Protein AF-A0A1H3IGC9-F1 (afdb_monomer_lite)

Structure (mmCIF, N/CA/C/O backbone):
data_AF-A0A1H3IGC9-F1
#
_entry.id   AF-A0A1H3IGC9-F1
#
loop_
_atom_site.group_PDB
_atom_site.id
_atom_site.type_symbol
_atom_site.label_atom_id
_atom_site.label_alt_id
_atom_site.label_comp_id
_atom_site.label_asym_id
_atom_site.label_entity_id
_atom_site.label_seq_id
_atom_site.pdbx_PDB_ins_code
_atom_site.Cartn_x
_atom_site.Cartn_y
_atom_site.Cartn_z
_atom_site.occupancy
_atom_site.B_iso_or_equiv
_atom_site.auth_seq_id
_atom_site.auth_comp_id
_atom_site.auth_asym_id
_atom_site.auth_atom_id
_atom_site.pdbx_PDB_model_num
ATOM 1 N N . MET A 1 1 ? 13.624 5.923 0.492 1.00 60.66 1 MET A N 1
ATOM 2 C CA . MET A 1 1 ? 13.897 5.416 -0.876 1.00 60.66 1 MET A C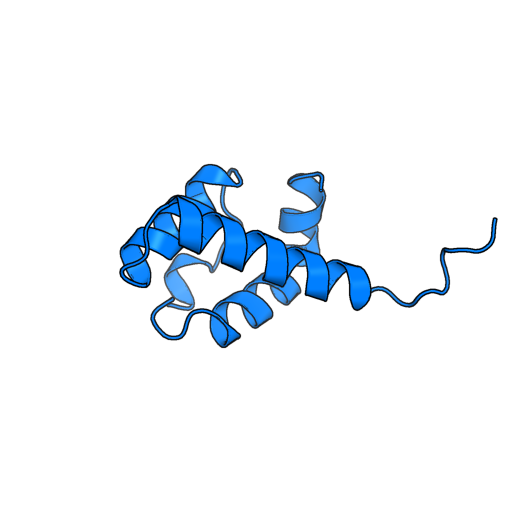A 1
ATOM 3 C C . MET A 1 1 ? 13.406 6.452 -1.881 1.00 60.66 1 MET A C 1
ATOM 5 O O . MET A 1 1 ? 12.426 7.119 -1.577 1.00 60.66 1 MET A O 1
ATOM 9 N N . HIS A 1 2 ? 14.057 6.639 -3.035 1.00 80.94 2 HIS A N 1
ATOM 10 C CA . HIS A 1 2 ? 13.471 7.485 -4.085 1.00 80.94 2 HIS A CA 1
ATOM 11 C C . HIS A 1 2 ? 12.276 6.762 -4.709 1.00 80.94 2 HIS A C 1
ATOM 13 O O . HIS A 1 2 ? 12.395 5.599 -5.086 1.00 80.94 2 HIS A O 1
ATOM 19 N N . TRP A 1 3 ? 11.144 7.453 -4.848 1.00 85.75 3 TRP A N 1
ATOM 20 C CA . TRP A 1 3 ? 9.924 6.876 -5.422 1.00 85.75 3 TRP A CA 1
ATOM 21 C C . TRP A 1 3 ? 10.128 6.347 -6.851 1.00 85.75 3 TRP A C 1
ATOM 23 O O . TRP A 1 3 ? 9.556 5.337 -7.238 1.00 85.75 3 TRP A O 1
ATOM 33 N N . SER A 1 4 ? 11.050 6.946 -7.607 1.00 83.94 4 SER A N 1
ATOM 34 C CA . SER A 1 4 ? 11.449 6.462 -8.933 1.00 83.94 4 SER A CA 1
ATOM 35 C C . SER A 1 4 ? 12.051 5.050 -8.939 1.00 83.94 4 SER A C 1
ATOM 37 O O . SER A 1 4 ? 11.983 4.366 -9.953 1.00 83.94 4 SER A O 1
ATOM 39 N N . LEU A 1 5 ? 12.633 4.584 -7.830 1.00 84.62 5 LEU A N 1
ATOM 40 C CA . LEU A 1 5 ? 13.097 3.198 -7.709 1.00 84.62 5 LEU A CA 1
ATOM 41 C C . LEU A 1 5 ? 11.929 2.239 -7.459 1.00 84.62 5 LEU A C 1
ATOM 43 O O . LEU A 1 5 ? 11.957 1.107 -7.935 1.00 84.62 5 LEU A O 1
ATOM 47 N N . VAL A 1 6 ? 10.896 2.702 -6.747 1.00 86.06 6 VAL A N 1
ATOM 48 C CA . VAL A 1 6 ? 9.666 1.935 -6.503 1.00 86.06 6 VAL A CA 1
ATOM 49 C C . VAL A 1 6 ? 8.950 1.693 -7.827 1.00 86.06 6 VAL A C 1
ATOM 51 O O . VAL A 1 6 ? 8.583 0.561 -8.129 1.00 86.06 6 VAL A O 1
ATOM 54 N N . THR A 1 7 ? 8.833 2.726 -8.664 1.00 88.19 7 THR A N 1
ATOM 55 C CA . THR A 1 7 ? 8.188 2.615 -9.979 1.00 88.19 7 THR A CA 1
ATOM 56 C C . THR A 1 7 ? 8.981 1.710 -10.934 1.00 88.19 7 THR A C 1
ATOM 58 O O . THR A 1 7 ? 8.388 0.906 -11.647 1.00 88.19 7 THR A O 1
ATOM 61 N N . GLN A 1 8 ? 10.321 1.757 -10.910 1.00 89.44 8 GLN A N 1
ATOM 62 C CA . GLN A 1 8 ? 11.182 0.877 -11.721 1.00 89.44 8 GLN A CA 1
ATOM 63 C C . GLN A 1 8 ? 11.086 -0.600 -11.324 1.00 89.44 8 GLN A C 1
ATOM 65 O O . GLN A 1 8 ? 11.214 -1.479 -12.176 1.00 89.44 8 GLN A O 1
ATOM 70 N N . ARG A 1 9 ? 10.874 -0.884 -10.036 1.00 90.06 9 ARG A N 1
ATOM 71 C CA . ARG A 1 9 ? 10.790 -2.250 -9.491 1.00 90.06 9 ARG A CA 1
ATOM 72 C C . ARG A 1 9 ? 9.362 -2.651 -9.149 1.00 90.06 9 ARG A C 1
ATOM 74 O O . ARG A 1 9 ? 9.148 -3.583 -8.370 1.00 90.06 9 ARG A O 1
ATOM 81 N N . TRP A 1 10 ? 8.393 -1.966 -9.754 1.00 92.75 10 TRP A N 1
ATOM 82 C CA . TRP A 1 10 ? 6.988 -2.082 -9.399 1.00 92.75 10 TRP A CA 1
ATOM 83 C C . TRP A 1 10 ? 6.488 -3.519 -9.459 1.00 92.75 10 TRP A C 1
ATOM 85 O O . TRP A 1 10 ? 5.810 -3.946 -8.541 1.00 92.75 10 TRP A O 1
ATOM 95 N N . SER A 1 11 ? 6.896 -4.306 -10.457 1.00 91.06 11 SER A N 1
ATOM 96 C CA . SER A 1 11 ? 6.478 -5.708 -10.574 1.00 91.06 11 SER A CA 1
ATOM 97 C C . SER A 1 11 ? 6.827 -6.545 -9.338 1.00 91.06 11 SER A C 1
ATOM 99 O O . SER A 1 11 ? 5.998 -7.321 -8.876 1.00 91.06 11 SER A O 1
ATOM 101 N N . THR A 1 12 ? 8.024 -6.374 -8.767 1.00 91.44 12 THR A N 1
ATOM 102 C CA . THR A 1 12 ? 8.438 -7.089 -7.547 1.00 91.44 12 THR A CA 1
ATOM 103 C C . THR A 1 12 ? 7.690 -6.572 -6.324 1.00 91.44 12 THR A C 1
ATOM 105 O O . THR A 1 12 ? 7.194 -7.360 -5.522 1.00 91.44 12 THR A O 1
ATOM 108 N N . ILE A 1 13 ? 7.589 -5.248 -6.192 1.00 92.31 13 ILE A N 1
ATOM 109 C CA . ILE A 1 13 ? 6.919 -4.601 -5.059 1.00 92.31 13 ILE A CA 1
ATOM 110 C C . ILE A 1 13 ? 5.439 -4.969 -5.042 1.00 92.31 13 ILE A C 1
ATOM 112 O O . ILE A 1 13 ? 4.921 -5.358 -4.005 1.00 92.31 13 ILE A O 1
ATOM 116 N N . ARG A 1 14 ? 4.784 -4.944 -6.200 1.00 93.19 14 ARG A N 1
ATOM 117 C CA . ARG A 1 14 ? 3.403 -5.373 -6.397 1.00 93.19 14 ARG A CA 1
ATOM 118 C C . ARG A 1 14 ? 3.175 -6.786 -5.868 1.00 93.19 14 ARG A C 1
ATOM 120 O O . ARG A 1 14 ? 2.244 -6.985 -5.103 1.00 93.19 14 ARG A O 1
ATOM 127 N N . THR A 1 15 ? 4.032 -7.749 -6.208 1.00 91.62 15 THR A N 1
ATOM 128 C CA . THR A 1 15 ? 3.903 -9.120 -5.687 1.00 91.62 15 THR A CA 1
ATOM 129 C C . THR A 1 15 ? 4.017 -9.174 -4.162 1.00 91.62 15 THR A C 1
ATOM 131 O O . THR A 1 15 ? 3.277 -9.916 -3.522 1.00 91.62 15 THR A O 1
ATOM 134 N N . LEU A 1 16 ? 4.908 -8.382 -3.559 1.00 92.19 16 LEU A N 1
ATOM 135 C CA . LEU A 1 16 ? 5.014 -8.297 -2.098 1.00 92.19 16 LEU A CA 1
ATOM 136 C C . LEU A 1 16 ? 3.776 -7.639 -1.473 1.00 92.19 16 LEU A C 1
ATOM 138 O O . LEU A 1 16 ? 3.298 -8.098 -0.438 1.00 92.19 16 LEU A O 1
ATOM 142 N N . LEU A 1 17 ? 3.225 -6.607 -2.115 1.00 93.81 17 LEU A N 1
ATOM 143 C CA . LEU A 1 17 ? 1.992 -5.952 -1.683 1.00 93.81 17 LEU A CA 1
ATOM 144 C C . LEU A 1 17 ? 0.797 -6.911 -1.753 1.00 93.81 17 LEU A C 1
ATOM 146 O O . LEU A 1 17 ? 0.052 -6.999 -0.787 1.00 93.81 17 LEU A O 1
ATOM 150 N N . GLU A 1 18 ? 0.647 -7.683 -2.832 1.00 92.50 18 GLU A N 1
ATOM 151 C CA . GLU A 1 18 ? -0.411 -8.701 -2.968 1.00 92.50 18 GLU A CA 1
ATOM 152 C C . GLU A 1 18 ? -0.317 -9.779 -1.872 1.00 92.50 18 GLU A C 1
ATOM 154 O O . GLU A 1 18 ? -1.336 -10.276 -1.396 1.00 92.50 18 GLU A O 1
ATOM 159 N N . GLN A 1 19 ? 0.897 -10.123 -1.428 1.00 91.19 19 GLN A N 1
ATOM 160 C CA . GLN A 1 19 ? 1.105 -11.069 -0.325 1.00 91.19 19 GLN A CA 1
ATOM 161 C C . GLN A 1 19 ? 0.810 -10.460 1.049 1.00 91.19 19 GLN A C 1
ATOM 163 O O . GLN A 1 19 ? 0.306 -11.156 1.931 1.00 91.19 19 GLN A O 1
ATOM 168 N N . ARG A 1 20 ? 1.152 -9.182 1.252 1.00 92.56 20 ARG A N 1
ATOM 169 C CA . ARG A 1 20 ? 1.002 -8.496 2.543 1.00 92.56 20 ARG A CA 1
ATOM 170 C C . ARG A 1 20 ? -0.423 -7.995 2.780 1.00 92.56 20 ARG A C 1
ATOM 172 O O . ARG A 1 20 ? -0.891 -8.007 3.914 1.00 92.56 20 ARG A O 1
ATOM 179 N N . PHE A 1 21 ? -1.113 -7.598 1.716 1.00 93.00 21 PHE A N 1
ATOM 180 C CA . PHE A 1 21 ? -2.429 -6.968 1.750 1.00 93.00 21 PHE A CA 1
ATOM 181 C C . PHE A 1 21 ? -3.458 -7.842 1.018 1.00 93.00 21 PHE A C 1
ATOM 183 O O . PHE A 1 21 ? -3.725 -7.631 -0.163 1.00 93.00 21 PHE A O 1
ATOM 190 N N . PRO A 1 22 ? -4.081 -8.822 1.694 1.00 89.69 22 PRO A N 1
ATOM 191 C CA . PRO A 1 22 ? -4.929 -9.824 1.042 1.00 89.69 22 PRO A CA 1
ATOM 192 C C . PRO A 1 22 ? -6.230 -9.261 0.449 1.00 89.69 22 PRO A C 1
ATOM 194 O O . PRO A 1 22 ? -6.888 -9.946 -0.331 1.00 89.69 22 PRO A O 1
ATOM 197 N N . ARG A 1 23 ? -6.637 -8.042 0.830 1.00 92.19 23 ARG A N 1
ATOM 198 C CA . ARG A 1 23 ? -7.809 -7.365 0.249 1.00 92.19 23 ARG A CA 1
ATOM 199 C C . ARG A 1 23 ? -7.460 -6.523 -0.977 1.00 92.19 23 ARG A C 1
ATOM 201 O O . ARG A 1 23 ? -8.369 -6.094 -1.683 1.00 92.19 23 ARG A O 1
ATOM 208 N N . LEU A 1 24 ? -6.172 -6.293 -1.229 1.00 91.62 24 LEU A N 1
ATOM 209 C CA . LEU A 1 24 ? -5.688 -5.508 -2.353 1.00 91.62 24 LEU A CA 1
ATOM 210 C C . LEU A 1 24 ? -5.913 -6.271 -3.654 1.00 91.62 24 LEU A C 1
ATOM 212 O O . LEU A 1 24 ? -5.464 -7.409 -3.805 1.00 91.62 24 LEU A O 1
ATOM 216 N N . ARG A 1 25 ? -6.613 -5.656 -4.607 1.00 87.25 25 ARG A N 1
ATOM 217 C CA . ARG A 1 25 ? -6.860 -6.300 -5.893 1.00 87.25 25 ARG A CA 1
ATOM 218 C C . ARG A 1 25 ? -5.742 -5.967 -6.862 1.00 87.25 25 ARG A C 1
ATOM 220 O O . ARG A 1 25 ? -5.295 -4.831 -6.967 1.00 87.25 25 ARG A O 1
ATOM 227 N N . ALA A 1 26 ? -5.362 -6.966 -7.646 1.00 84.75 26 ALA A N 1
ATOM 228 C CA . ALA A 1 26 ? -4.384 -6.857 -8.724 1.00 84.75 26 ALA A CA 1
ATOM 229 C C . ALA A 1 26 ? -4.693 -5.733 -9.739 1.00 84.75 26 ALA A C 1
ATOM 231 O O . ALA A 1 26 ? -3.777 -5.202 -10.366 1.00 84.75 26 ALA A O 1
ATOM 232 N N . GLU A 1 27 ? -5.974 -5.399 -9.918 1.00 87.62 27 GLU A N 1
ATOM 233 C CA . GLU A 1 27 ? -6.456 -4.327 -10.797 1.00 87.62 27 GLU A CA 1
ATOM 234 C C . GLU A 1 27 ? -6.134 -2.925 -10.258 1.00 87.62 27 GLU A C 1
ATOM 236 O O . GLU A 1 27 ? -5.736 -2.062 -11.037 1.00 87.62 27 GLU A O 1
ATOM 241 N N . ASP A 1 28 ? -6.189 -2.727 -8.937 1.00 86.56 28 ASP A N 1
ATOM 242 C CA . ASP A 1 28 ? -5.985 -1.423 -8.285 1.00 86.56 28 ASP A CA 1
ATOM 243 C C . ASP A 1 28 ? -4.511 -0.977 -8.289 1.00 86.56 28 ASP A C 1
ATOM 245 O O . ASP A 1 28 ? -4.197 0.201 -8.139 1.00 86.56 28 ASP A O 1
ATOM 249 N N . ILE A 1 29 ? -3.595 -1.931 -8.471 1.00 90.00 29 ILE A N 1
ATOM 250 C CA . ILE A 1 29 ? -2.136 -1.738 -8.441 1.00 90.00 29 ILE A CA 1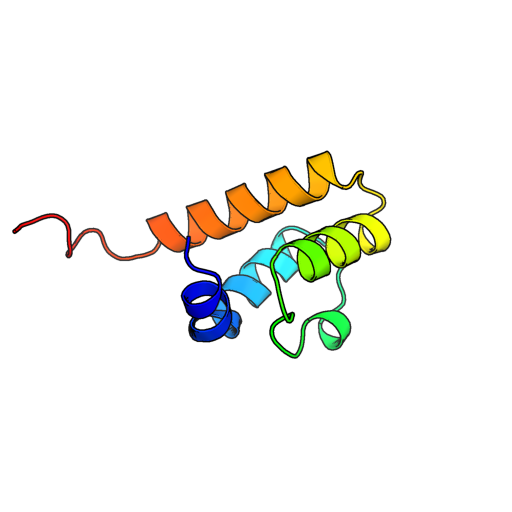
ATOM 251 C C . ILE A 1 29 ? -1.461 -2.215 -9.732 1.00 90.00 29 ILE A C 1
ATOM 253 O O . ILE A 1 29 ? -0.270 -2.546 -9.751 1.00 90.00 29 ILE A O 1
ATOM 257 N N . CYS A 1 30 ? -2.223 -2.292 -10.828 1.00 88.62 30 CYS A N 1
ATOM 258 C CA . CYS A 1 30 ? -1.684 -2.730 -12.111 1.00 88.62 30 CYS A CA 1
ATOM 259 C C . CYS A 1 30 ? -0.573 -1.791 -12.605 1.00 88.62 30 CYS A C 1
ATOM 261 O O . CYS A 1 30 ? 0.450 -2.254 -13.114 1.00 88.62 30 CYS A O 1
ATOM 263 N N . GLU A 1 31 ? -0.751 -0.490 -12.389 1.00 89.62 31 GLU A N 1
ATOM 264 C CA . GLU A 1 31 ? 0.227 0.551 -12.686 1.00 89.62 31 GLU A CA 1
ATOM 265 C C . GLU A 1 31 ? 0.834 1.114 -11.395 1.00 89.62 31 GLU A C 1
ATOM 267 O O . GLU A 1 31 ? 0.183 1.100 -10.345 1.00 89.62 31 GLU A O 1
ATOM 272 N N . PRO A 1 32 ? 2.085 1.600 -11.442 1.00 89.69 32 PRO A N 1
ATOM 273 C CA . PRO A 1 32 ? 2.698 2.215 -10.283 1.00 89.69 32 PRO A CA 1
ATOM 274 C C . PRO A 1 32 ? 1.981 3.527 -9.915 1.00 89.69 32 PRO A C 1
ATOM 276 O O . PRO A 1 32 ? 1.772 4.376 -10.785 1.00 89.69 32 PRO A O 1
ATOM 279 N N . PRO A 1 33 ? 1.650 3.738 -8.632 1.00 90.75 33 PRO A N 1
ATOM 280 C CA . PRO A 1 33 ? 1.036 4.973 -8.170 1.00 90.75 33 PRO A CA 1
ATOM 281 C C . PRO A 1 33 ? 1.960 6.182 -8.341 1.00 90.75 33 PRO A C 1
ATOM 283 O O . PRO A 1 33 ? 3.191 6.071 -8.300 1.00 90.75 33 PRO A O 1
ATOM 286 N N . LEU A 1 34 ? 1.340 7.358 -8.483 1.00 90.12 34 LEU A N 1
ATOM 28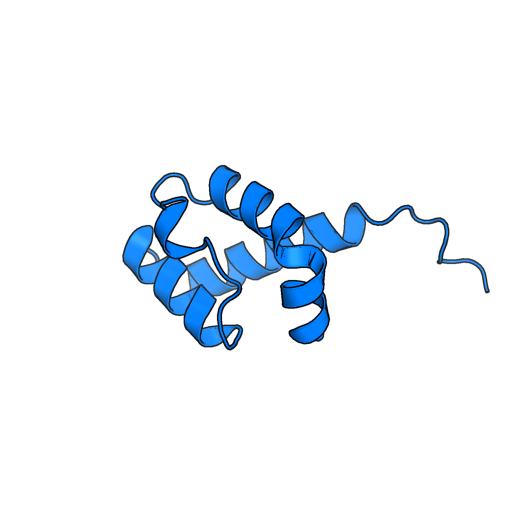7 C CA . LEU A 1 34 ? 2.024 8.633 -8.717 1.00 90.12 34 LEU A CA 1
ATOM 288 C C . LEU A 1 34 ? 3.079 8.934 -7.645 1.00 90.12 34 LEU A C 1
ATOM 290 O O . LEU A 1 34 ? 4.194 9.351 -7.956 1.00 90.12 34 LEU A O 1
ATOM 294 N N . ASP A 1 35 ? 2.720 8.693 -6.388 1.00 92.62 35 ASP A N 1
ATOM 295 C CA . ASP A 1 35 ? 3.544 8.952 -5.219 1.00 92.62 35 ASP A CA 1
ATOM 296 C C . ASP A 1 35 ? 3.218 7.981 -4.074 1.00 92.62 35 ASP A C 1
ATOM 298 O O . ASP A 1 35 ? 2.260 7.198 -4.115 1.00 92.62 35 ASP A O 1
ATOM 302 N N . ARG A 1 36 ? 4.050 8.044 -3.029 1.00 92.69 36 ARG A N 1
ATOM 303 C CA . ARG A 1 36 ? 3.910 7.226 -1.820 1.00 92.69 36 ARG A CA 1
ATOM 304 C C . ARG A 1 36 ? 2.575 7.438 -1.129 1.00 92.69 36 ARG A C 1
ATOM 306 O O . ARG A 1 36 ? 2.003 6.480 -0.623 1.00 92.69 36 ARG A O 1
ATOM 313 N N . GLU A 1 37 ? 2.101 8.674 -1.069 1.00 94.19 37 GLU A N 1
ATOM 314 C CA . GLU A 1 37 ? 0.893 9.007 -0.321 1.00 94.19 37 GLU A CA 1
ATOM 315 C C . GLU A 1 37 ? -0.347 8.392 -0.974 1.00 94.19 37 GLU A C 1
ATOM 317 O O . GLU A 1 37 ? -1.194 7.831 -0.282 1.00 94.19 37 GLU A O 1
ATOM 322 N N . THR A 1 38 ? -0.396 8.406 -2.305 1.00 94.25 38 THR A N 1
ATOM 323 C CA . THR A 1 38 ? -1.435 7.759 -3.109 1.00 94.25 38 THR A CA 1
ATOM 324 C C . THR A 1 38 ? -1.498 6.262 -2.817 1.00 94.25 38 THR A C 1
ATOM 326 O O . THR A 1 38 ? -2.580 5.728 -2.576 1.00 94.25 38 THR A O 1
ATOM 329 N N . LEU A 1 39 ? -0.344 5.587 -2.760 1.00 94.44 39 LEU A N 1
ATOM 330 C CA . LEU A 1 39 ? -0.302 4.165 -2.418 1.00 94.44 39 LEU A CA 1
ATOM 331 C C . LEU A 1 39 ? -0.753 3.907 -0.977 1.00 94.44 39 LEU A C 1
ATOM 333 O O . LEU A 1 39 ? -1.557 3.013 -0.746 1.00 94.44 39 LEU A O 1
ATOM 337 N N . VAL A 1 40 ? -0.271 4.689 -0.009 1.00 95.94 40 VAL A N 1
ATOM 338 C CA . VAL A 1 40 ? -0.650 4.522 1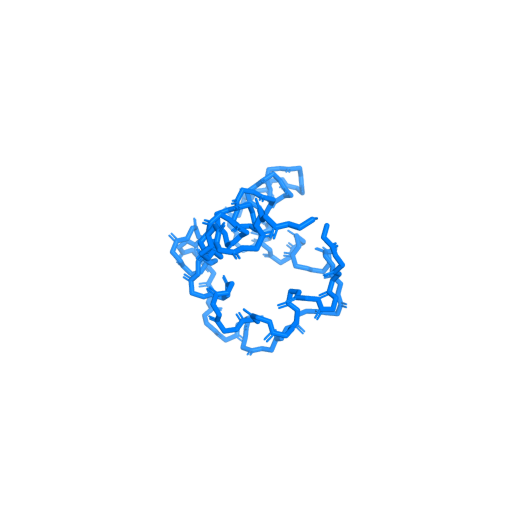.405 1.00 95.94 40 VAL A CA 1
ATOM 339 C C . VAL A 1 40 ? -2.156 4.690 1.599 1.00 95.94 40 VAL A C 1
ATOM 341 O O . VAL A 1 40 ? -2.762 3.895 2.312 1.00 95.94 40 VAL A O 1
ATOM 344 N N . ARG A 1 41 ? -2.775 5.679 0.942 1.00 96.19 41 ARG A N 1
ATOM 345 C CA . ARG A 1 41 ? -4.233 5.874 0.989 1.00 96.19 41 ARG A CA 1
ATOM 346 C C . ARG A 1 41 ? -4.982 4.680 0.408 1.00 96.19 41 ARG A C 1
ATOM 348 O O . ARG A 1 41 ? -5.878 4.168 1.068 1.00 96.19 41 ARG A O 1
ATOM 355 N N . LEU A 1 42 ? -4.565 4.186 -0.759 1.00 94.69 42 LEU A N 1
ATOM 356 C CA . LEU A 1 42 ? -5.166 2.997 -1.369 1.00 94.69 42 LEU A CA 1
ATOM 357 C C . LEU A 1 42 ? -5.069 1.774 -0.444 1.00 94.69 42 LEU A C 1
ATOM 359 O O . LEU A 1 42 ? -6.053 1.061 -0.249 1.00 94.69 42 LEU A O 1
ATOM 363 N N . LEU A 1 43 ? -3.894 1.535 0.147 1.00 95.50 43 LEU A N 1
ATOM 364 C CA . LEU A 1 43 ? -3.669 0.417 1.065 1.00 95.50 43 LEU A CA 1
ATOM 365 C C . LEU A 1 43 ? -4.539 0.534 2.319 1.00 95.50 43 LEU A C 1
ATOM 367 O O . LEU A 1 43 ? -5.138 -0.464 2.722 1.00 95.50 43 LEU A O 1
ATOM 371 N N . ALA A 1 44 ? -4.638 1.737 2.888 1.00 95.94 44 ALA A N 1
ATOM 372 C CA . ALA A 1 44 ? -5.480 2.034 4.041 1.00 95.94 44 ALA A CA 1
ATOM 373 C C . ALA A 1 44 ? -6.963 1.768 3.754 1.00 95.94 44 ALA A C 1
ATOM 375 O O . ALA A 1 44 ? -7.595 0.978 4.455 1.00 95.94 44 ALA A O 1
ATOM 376 N N . GLU A 1 45 ? -7.493 2.357 2.680 1.00 94.31 45 GLU A N 1
ATOM 377 C CA . GLU A 1 45 ? -8.899 2.220 2.282 1.00 94.31 45 GLU A CA 1
ATOM 378 C C . GLU A 1 45 ? -9.265 0.766 1.964 1.00 94.31 45 GLU A C 1
ATOM 380 O O . GLU A 1 45 ? -10.317 0.276 2.374 1.00 94.31 45 GLU A O 1
ATOM 385 N N . THR A 1 46 ? -8.381 0.047 1.272 1.00 94.31 46 THR A N 1
ATOM 386 C CA . THR A 1 46 ? -8.668 -1.318 0.810 1.00 94.31 46 THR A CA 1
ATOM 387 C C . THR A 1 46 ? -8.547 -2.357 1.928 1.00 94.31 46 THR A C 1
ATOM 389 O O . THR A 1 46 ? -9.237 -3.381 1.910 1.00 94.31 46 THR A O 1
ATOM 392 N N . ASN A 1 47 ? -7.681 -2.117 2.916 1.00 91.50 47 ASN A N 1
ATOM 393 C CA . ASN A 1 47 ? -7.397 -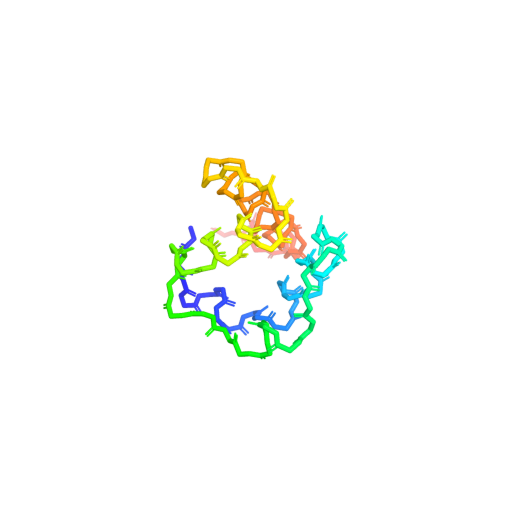3.080 3.983 1.00 91.50 47 ASN A CA 1
ATOM 394 C C . ASN A 1 47 ? -8.012 -2.715 5.335 1.00 91.50 47 ASN A C 1
ATOM 396 O O . ASN A 1 47 ? -7.825 -3.478 6.277 1.00 91.50 47 ASN A O 1
ATOM 400 N N . ASP A 1 48 ? -8.805 -1.639 5.407 1.00 92.69 48 ASP A N 1
ATOM 401 C CA . ASP A 1 48 ? -9.406 -1.141 6.654 1.00 92.69 48 ASP A CA 1
ATOM 402 C C . ASP A 1 48 ? -8.331 -0.813 7.706 1.00 92.69 48 ASP A C 1
ATOM 404 O O . ASP A 1 48 ? -8.406 -1.217 8.864 1.00 92.69 48 ASP A O 1
ATOM 408 N N . LEU A 1 49 ? -7.280 -0.120 7.256 1.00 94.38 49 LEU A N 1
ATOM 409 C CA . LEU A 1 49 ? -6.160 0.331 8.081 1.00 94.38 49 LEU A CA 1
ATOM 410 C C . LEU A 1 49 ? -6.186 1.851 8.213 1.00 94.38 49 LEU A C 1
ATOM 412 O O . LEU A 1 49 ? -6.690 2.574 7.349 1.00 94.38 49 LEU A O 1
ATOM 416 N N . THR A 1 50 ? -5.558 2.364 9.262 1.00 97.00 50 THR A N 1
ATOM 417 C CA . THR A 1 50 ? -5.220 3.785 9.325 1.00 97.00 50 THR A CA 1
ATOM 418 C C . THR A 1 50 ? -4.109 4.129 8.326 1.00 97.00 50 THR A C 1
ATOM 420 O O . THR A 1 50 ? -3.309 3.283 7.924 1.00 97.00 50 THR A O 1
ATOM 423 N N . LEU A 1 51 ? -3.996 5.412 7.957 1.00 96.19 51 LEU A N 1
ATOM 424 C CA . LEU A 1 51 ? -2.886 5.899 7.121 1.00 96.19 51 LEU A CA 1
ATOM 425 C C . LEU A 1 51 ? -1.511 5.644 7.755 1.00 96.19 51 LEU A C 1
ATOM 427 O O . LEU A 1 51 ? -0.518 5.519 7.041 1.00 96.19 51 LEU A O 1
ATOM 431 N N . PHE A 1 52 ? -1.454 5.599 9.087 1.00 96.06 52 PHE A N 1
ATOM 432 C CA . PHE A 1 52 ? -0.229 5.309 9.818 1.00 96.06 52 PHE A CA 1
ATOM 433 C C . PHE A 1 52 ? 0.169 3.840 9.642 1.00 96.06 52 PHE A C 1
ATOM 435 O O . PHE A 1 52 ? 1.251 3.578 9.128 1.00 96.06 52 PHE A O 1
ATOM 442 N N . GLU A 1 53 ? -0.737 2.906 9.944 1.00 95.44 53 GLU A N 1
ATOM 443 C CA . GLU A 1 53 ? -0.499 1.461 9.796 1.00 95.44 53 GLU A CA 1
ATOM 444 C C . GLU A 1 53 ? -0.171 1.086 8.347 1.00 95.44 53 GLU A C 1
ATOM 446 O O . GLU A 1 53 ? 0.826 0.420 8.087 1.00 95.44 53 GLU A O 1
ATOM 451 N N . ALA A 1 54 ? -0.942 1.582 7.374 1.00 96.44 54 ALA A N 1
ATOM 452 C CA . ALA A 1 54 ? -0.643 1.358 5.959 1.00 96.44 54 ALA A CA 1
ATOM 453 C C . ALA A 1 54 ? 0.733 1.922 5.554 1.00 96.44 54 ALA A C 1
ATOM 455 O O . ALA A 1 54 ? 1.411 1.365 4.690 1.00 96.44 54 ALA A O 1
ATOM 456 N N . GLY A 1 55 ? 1.151 3.027 6.175 1.00 95.75 55 GLY A N 1
ATOM 457 C CA . GLY A 1 55 ? 2.460 3.633 5.964 1.00 95.75 55 GLY A CA 1
ATOM 458 C C . GLY A 1 55 ? 3.614 2.810 6.537 1.00 95.75 55 GLY A C 1
ATOM 459 O O . GLY A 1 55 ? 4.661 2.740 5.888 1.00 95.75 55 GLY A O 1
ATOM 460 N N . GLU A 1 56 ? 3.431 2.209 7.713 1.00 96.19 56 GLU A N 1
ATOM 461 C CA . GLU A 1 56 ? 4.409 1.306 8.335 1.00 96.19 56 GLU A CA 1
ATOM 462 C C . GLU A 1 56 ? 4.539 0.007 7.539 1.00 96.19 56 GLU A C 1
ATOM 464 O O . GLU A 1 56 ? 5.640 -0.374 7.149 1.00 96.19 56 GLU A O 1
ATOM 469 N N . GLU A 1 57 ? 3.414 -0.613 7.192 1.00 95.00 57 GLU A N 1
ATOM 470 C CA . GLU A 1 57 ? 3.388 -1.849 6.407 1.00 95.00 57 GLU A CA 1
ATOM 471 C C . GLU A 1 57 ? 4.012 -1.665 5.014 1.00 95.00 57 GLU A C 1
ATOM 473 O O . GLU A 1 57 ? 4.737 -2.532 4.520 1.00 95.00 57 GLU A O 1
ATOM 478 N N . LEU A 1 58 ? 3.782 -0.511 4.376 1.00 94.38 58 LEU A N 1
ATOM 479 C CA . LEU A 1 58 ? 4.445 -0.179 3.118 1.00 94.38 58 LEU A CA 1
ATOM 480 C C . LEU A 1 58 ? 5.967 -0.047 3.289 1.00 94.38 58 LEU A C 1
ATOM 482 O O . LEU A 1 58 ? 6.708 -0.525 2.432 1.00 94.38 58 LEU A O 1
ATOM 486 N N . GLU A 1 59 ? 6.450 0.590 4.358 1.00 93.50 59 GLU A N 1
ATOM 487 C CA . GLU A 1 59 ? 7.896 0.681 4.621 1.00 93.50 59 GLU A CA 1
ATOM 488 C C . GLU A 1 59 ? 8.518 -0.696 4.860 1.00 93.50 59 GLU A C 1
ATOM 490 O O . GLU A 1 59 ? 9.575 -0.982 4.297 1.00 93.50 59 GLU A O 1
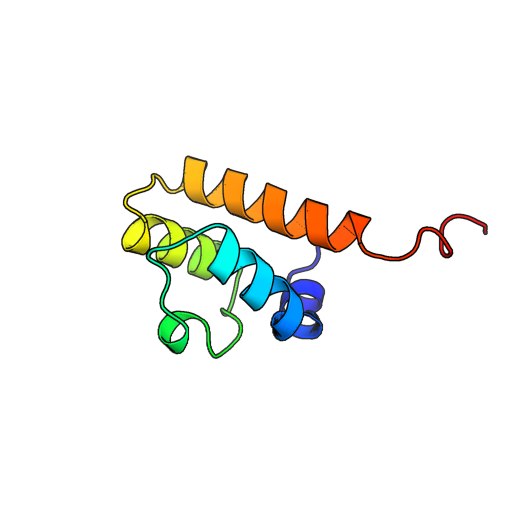ATOM 495 N N . ASP A 1 60 ? 7.843 -1.583 5.589 1.00 93.38 60 ASP A N 1
ATOM 496 C CA . ASP A 1 60 ? 8.294 -2.964 5.790 1.00 93.38 60 ASP A CA 1
ATOM 497 C C . ASP A 1 60 ? 8.440 -3.715 4.459 1.00 93.38 60 ASP A C 1
ATOM 499 O O . ASP A 1 60 ? 9.466 -4.357 4.205 1.00 93.38 60 ASP A O 1
ATOM 503 N N . VAL A 1 61 ? 7.458 -3.590 3.561 1.00 92.06 61 VAL A N 1
ATOM 504 C CA . VAL A 1 61 ? 7.522 -4.182 2.214 1.00 92.06 61 VAL A CA 1
ATOM 505 C C . VAL A 1 61 ? 8.713 -3.639 1.422 1.00 92.06 61 VAL A C 1
ATOM 507 O O . VAL A 1 61 ? 9.474 -4.411 0.828 1.00 92.06 61 VAL A O 1
ATOM 510 N N . LEU A 1 62 ? 8.907 -2.319 1.424 1.00 90.75 62 LEU A N 1
ATOM 511 C CA . LEU A 1 62 ? 10.032 -1.685 0.733 1.00 90.75 62 LEU A CA 1
ATOM 512 C C . LEU A 1 62 ? 11.376 -2.078 1.357 1.00 90.75 62 LEU A C 1
ATOM 514 O O . LEU A 1 62 ? 12.380 -2.198 0.655 1.00 90.75 62 LEU A O 1
ATOM 518 N N . GLN A 1 63 ? 11.420 -2.313 2.663 1.00 89.06 63 GLN A N 1
ATOM 519 C CA . GLN A 1 63 ? 12.623 -2.754 3.349 1.00 89.06 63 GLN A CA 1
ATOM 520 C C . GLN A 1 63 ? 12.981 -4.204 2.998 1.00 89.06 63 GLN A C 1
ATOM 522 O O . GLN A 1 63 ? 14.153 -4.485 2.735 1.00 89.06 63 GLN A O 1
ATOM 527 N N . ILE A 1 64 ? 12.000 -5.109 2.921 1.00 87.44 64 ILE A N 1
ATOM 528 C CA . ILE A 1 64 ? 12.198 -6.493 2.452 1.00 87.44 64 ILE A CA 1
ATOM 529 C C . ILE A 1 64 ? 12.761 -6.493 1.030 1.00 87.44 64 ILE A C 1
ATOM 531 O O . ILE A 1 64 ? 13.738 -7.187 0.745 1.00 87.44 64 ILE A O 1
ATOM 535 N N . GLU A 1 65 ? 12.185 -5.675 0.150 1.00 85.56 65 GLU A N 1
ATOM 536 C CA . GLU A 1 65 ? 12.652 -5.502 -1.225 1.00 85.56 65 GLU A CA 1
ATOM 537 C C . GLU A 1 65 ? 14.128 -5.075 -1.262 1.00 85.56 65 GLU A C 1
ATOM 539 O O . GLU A 1 65 ? 14.939 -5.688 -1.962 1.00 85.56 65 GLU A O 1
ATOM 544 N N . ARG A 1 66 ? 14.506 -4.097 -0.431 1.00 82.94 66 ARG A N 1
ATOM 545 C CA . ARG A 1 66 ? 15.889 -3.615 -0.321 1.00 82.94 66 ARG A CA 1
ATOM 546 C C . ARG A 1 66 ? 16.858 -4.683 0.172 1.00 82.94 66 ARG A C 1
ATOM 548 O O . ARG A 1 66 ? 17.993 -4.728 -0.292 1.00 82.94 66 ARG A O 1
ATOM 555 N N . MET A 1 67 ? 16.433 -5.521 1.113 1.00 81.81 67 MET A N 1
ATOM 556 C CA . MET A 1 67 ? 17.246 -6.620 1.642 1.00 81.81 67 MET A CA 1
ATOM 557 C C . MET A 1 67 ? 17.360 -7.792 0.664 1.00 81.81 67 MET A C 1
ATOM 559 O O . MET A 1 67 ? 18.330 -8.544 0.724 1.00 81.81 67 MET A O 1
ATOM 563 N N . ALA A 1 68 ? 16.396 -7.936 -0.247 1.00 74.69 68 ALA A N 1
ATOM 564 C CA . ALA A 1 68 ? 16.438 -8.912 -1.327 1.00 74.69 68 ALA A CA 1
ATOM 565 C C . ALA A 1 68 ? 17.383 -8.502 -2.473 1.00 74.69 68 ALA A C 1
ATOM 567 O O . ALA A 1 68 ? 17.678 -9.335 -3.335 1.00 74.69 68 ALA A O 1
ATOM 568 N N . LEU A 1 69 ? 17.901 -7.261 -2.499 1.00 64.12 69 LEU A N 1
ATOM 569 C CA . LEU A 1 69 ? 19.071 -6.977 -3.328 1.00 64.12 69 LEU A CA 1
ATOM 570 C C . LEU A 1 69 ? 20.239 -7.837 -2.828 1.00 64.12 69 LEU A C 1
ATOM 572 O O . LEU A 1 69 ? 20.546 -7.802 -1.635 1.00 64.12 69 LEU A O 1
ATOM 576 N N . PRO A 1 70 ? 20.928 -8.581 -3.710 1.00 56.66 70 PRO A N 1
ATOM 577 C CA . PRO A 1 70 ? 22.118 -9.302 -3.301 1.00 56.66 70 PRO A CA 1
ATOM 578 C C . PRO A 1 70 ? 23.105 -8.308 -2.680 1.00 56.66 70 PRO A C 1
ATOM 580 O O . PRO A 1 70 ? 23.412 -7.267 -3.263 1.00 56.66 70 PRO A O 1
ATOM 583 N N . LEU A 1 71 ? 23.620 -8.653 -1.499 1.00 55.69 71 LEU A N 1
ATOM 584 C CA . LEU A 1 71 ? 24.633 -7.912 -0.733 1.00 55.69 71 LEU A CA 1
ATOM 585 C C . LEU A 1 71 ? 25.964 -7.701 -1.495 1.00 55.69 71 LEU A C 1
ATOM 587 O O . LEU A 1 71 ? 26.939 -7.220 -0.926 1.00 55.69 71 LEU A O 1
ATOM 591 N N . SER A 1 72 ? 26.033 -8.021 -2.789 1.00 51.41 72 SER A N 1
ATOM 592 C CA . SER A 1 72 ? 27.202 -7.841 -3.652 1.00 51.41 72 SER A CA 1
ATOM 593 C C . SER A 1 72 ? 27.522 -6.378 -3.992 1.00 51.41 72 SER A C 1
ATOM 595 O O . SER A 1 72 ? 28.483 -6.135 -4.714 1.00 51.41 72 SER A O 1
ATOM 597 N N . VAL A 1 73 ? 26.782 -5.399 -3.459 1.00 56.25 73 VAL A N 1
ATOM 598 C CA . VAL A 1 73 ? 27.084 -3.960 -3.609 1.00 56.25 73 VAL A CA 1
ATOM 599 C C . VAL A 1 73 ? 27.295 -3.277 -2.249 1.00 56.25 73 VAL A C 1
ATOM 601 O O . VAL A 1 73 ? 26.880 -2.145 -2.025 1.00 56.25 73 VAL A O 1
ATOM 604 N N . GLN A 1 74 ? 27.946 -3.974 -1.315 1.00 47.38 74 GLN A N 1
ATOM 605 C CA . GLN A 1 74 ? 28.570 -3.375 -0.126 1.00 47.38 74 GLN A CA 1
ATOM 606 C C . GLN A 1 74 ? 30.051 -3.771 -0.023 1.00 47.38 74 GLN A C 1
ATOM 608 O O . GLN A 1 74 ? 30.524 -4.190 1.023 1.00 47.38 74 GLN A O 1
ATOM 613 N N . LEU A 1 75 ? 30.796 -3.642 -1.121 1.00 45.91 75 LEU A N 1
ATOM 614 C CA . LEU A 1 75 ? 32.255 -3.525 -1.093 1.00 45.91 75 LEU A CA 1
ATOM 615 C C . LEU A 1 75 ? 32.693 -2.593 -2.227 1.00 45.91 75 LEU A C 1
ATOM 617 O O . LEU A 1 75 ? 32.981 -3.060 -3.326 1.00 45.91 75 LEU A O 1
ATOM 621 N N . HIS A 1 76 ? 32.705 -1.286 -1.959 1.00 41.03 76 HIS A N 1
ATOM 622 C CA . HIS A 1 76 ? 33.690 -0.340 -2.495 1.00 41.03 76 HIS A CA 1
ATOM 623 C C . HIS A 1 76 ? 33.632 0.982 -1.728 1.00 41.03 76 HIS A C 1
ATOM 625 O O . HIS A 1 76 ? 32.508 1.500 -1.542 1.00 41.03 76 HIS A O 1
#

pLDDT: mean 86.6, std 13.11, range [41.03, 97.0]

Secondary structure (DSSP, 8-state):
--HHHHHHTHHHHHHHHHHH-TT--TTTTSS--SSHHHHHHHHHHHHT--HHHHHHHHHHHHHHHHHTS-GGGS--

Sequence (76 aa):
MHWSLVTQRWSTIRTLLEQRFPRLRAEDICEPPLDRETLVRLLAETNDLTLFEAGEELEDVLQIERMALPLSVQLH

Radius of gyration: 12.79 Å; chains: 1; bounding box: 43×20×22 Å

Foldseek 3Di:
DPLVVCQVCVVQLLVLCVVLQVQDDCVVSVHPDPDPQRQLVSSCVRRVHDSVVSSVSSVVSVVVVVVPPPPPPPDD

Organism: NCBI:txid321339